Protein AF-A0A2T0BDR5-F1 (afdb_monomer)

Mean predicted aligned error: 8.47 Å

Foldseek 3Di:
DDDDDDDDAPLPLVPDLVNLQVCLVPPQLVVSVVVVQVSSCVSCVPWDWDWDDPDPFWIWTDTHPDIDIGGSVRSNVLSHSCSVVVVSVVRD

Structure (mmCIF, N/CA/C/O backbone):
data_AF-A0A2T0BDR5-F1
#
_entry.id   AF-A0A2T0BDR5-F1
#
loop_
_atom_site.group_PDB
_atom_site.id
_atom_site.type_symbol
_atom_site.label_atom_id
_atom_site.label_alt_id
_atom_site.label_comp_id
_atom_site.label_asym_id
_atom_site.label_entity_id
_atom_site.label_seq_id
_atom_site.pdbx_PDB_ins_code
_atom_site.Cartn_x
_atom_site.Cartn_y
_atom_site.Cartn_z
_atom_site.occupancy
_atom_site.B_iso_or_equiv
_atom_site.auth_seq_id
_atom_site.auth_comp_id
_atom_site.auth_asym_id
_atom_site.auth_atom_id
_atom_site.pdbx_PDB_model_num
ATOM 1 N N . MET A 1 1 ? 14.830 -11.675 6.059 1.00 35.44 1 MET A N 1
ATOM 2 C CA . MET A 1 1 ? 15.220 -11.909 4.657 1.00 35.44 1 MET A CA 1
ATOM 3 C C . MET A 1 1 ? 14.059 -12.630 3.999 1.00 35.44 1 MET A C 1
ATOM 5 O O . MET A 1 1 ? 13.846 -13.793 4.302 1.00 35.44 1 MET A O 1
ATOM 9 N N . PHE A 1 2 ? 13.238 -11.925 3.224 1.00 31.70 2 PHE A N 1
ATOM 10 C CA . PHE A 1 2 ? 12.199 -12.553 2.409 1.00 31.70 2 PHE A CA 1
ATOM 11 C C . PHE A 1 2 ? 12.524 -12.225 0.956 1.00 31.70 2 PHE A C 1
ATOM 13 O O . PHE A 1 2 ? 12.162 -11.167 0.461 1.00 31.70 2 PHE A O 1
ATOM 20 N N . CYS A 1 3 ? 13.280 -13.121 0.320 1.00 31.72 3 CYS A N 1
ATOM 21 C CA . CYS A 1 3 ? 13.345 -13.213 -1.132 1.00 31.72 3 CYS A CA 1
ATOM 22 C C . CYS A 1 3 ? 12.277 -14.216 -1.557 1.00 31.72 3 CYS A C 1
ATOM 24 O O . CYS A 1 3 ? 12.348 -15.388 -1.180 1.00 31.72 3 CYS A O 1
ATOM 26 N N . LYS A 1 4 ? 11.313 -13.773 -2.358 1.00 37.00 4 LYS A N 1
ATOM 27 C CA . LYS A 1 4 ? 10.580 -14.668 -3.249 1.00 37.00 4 LYS A CA 1
ATOM 28 C C . LYS A 1 4 ? 10.692 -14.087 -4.651 1.00 37.00 4 LYS A C 1
ATOM 30 O O . LYS A 1 4 ? 10.315 -12.944 -4.877 1.00 37.00 4 LYS A O 1
ATOM 35 N N . ASN A 1 5 ? 11.300 -14.876 -5.531 1.00 39.91 5 ASN A N 1
ATOM 36 C CA . ASN A 1 5 ? 11.537 -14.550 -6.928 1.00 39.91 5 ASN A CA 1
ATOM 37 C C . ASN A 1 5 ? 10.201 -14.419 -7.662 1.00 39.91 5 ASN A C 1
ATOM 39 O O . ASN A 1 5 ? 9.503 -15.414 -7.851 1.00 39.91 5 ASN A O 1
ATOM 43 N N . LEU A 1 6 ? 9.892 -13.204 -8.098 1.00 38.78 6 LEU A N 1
ATOM 44 C CA . LEU A 1 6 ? 9.099 -12.959 -9.293 1.00 38.78 6 LEU A CA 1
ATOM 45 C C . LEU A 1 6 ? 10.112 -12.559 -10.368 1.00 38.78 6 LEU A C 1
ATOM 47 O O . LEU A 1 6 ? 10.962 -11.700 -10.138 1.00 38.78 6 LEU A O 1
ATOM 51 N N . ASN A 1 7 ? 10.115 -13.309 -11.465 1.00 39.41 7 ASN A N 1
ATOM 52 C CA . ASN A 1 7 ? 11.148 -13.284 -12.493 1.00 39.41 7 ASN A CA 1
ATOM 53 C C . ASN A 1 7 ? 11.469 -11.846 -12.956 1.00 39.41 7 ASN A C 1
ATOM 55 O O . ASN A 1 7 ? 10.577 -11.115 -13.367 1.00 39.41 7 ASN A O 1
ATOM 59 N N . GLU A 1 8 ? 12.754 -11.483 -12.889 1.00 38.31 8 GLU A N 1
ATOM 60 C CA . GLU A 1 8 ? 13.377 -10.307 -13.532 1.00 38.31 8 GLU A CA 1
ATOM 61 C C . GLU A 1 8 ? 13.078 -8.899 -12.980 1.00 38.31 8 GLU A C 1
ATOM 63 O O . GLU A 1 8 ? 13.250 -7.902 -13.676 1.00 38.31 8 GLU A O 1
ATOM 68 N N . GLY A 1 9 ? 12.765 -8.771 -11.691 1.00 40.16 9 GLY A N 1
ATOM 69 C CA . GLY A 1 9 ? 12.809 -7.476 -11.006 1.00 40.16 9 GLY A CA 1
ATOM 70 C C . GLY A 1 9 ? 13.144 -7.660 -9.538 1.00 40.16 9 GLY A C 1
ATOM 71 O O . GLY A 1 9 ? 12.269 -7.974 -8.736 1.00 40.16 9 GLY A O 1
ATOM 72 N N . VAL A 1 10 ? 14.417 -7.501 -9.167 1.00 39.50 10 VAL A N 1
ATOM 73 C CA . VAL A 1 10 ? 14.799 -7.505 -7.753 1.00 39.50 10 VAL A CA 1
ATOM 74 C C . VAL A 1 10 ? 14.200 -6.251 -7.119 1.00 39.50 10 VAL A C 1
ATOM 76 O O . VAL A 1 10 ? 14.771 -5.170 -7.215 1.00 39.50 10 VAL A O 1
ATOM 79 N N . VAL A 1 11 ? 13.051 -6.401 -6.460 1.00 43.22 11 VAL A N 1
ATOM 80 C CA . VAL A 1 11 ? 12.498 -5.399 -5.543 1.00 43.22 11 VAL A CA 1
ATOM 81 C C . VAL A 1 11 ? 13.415 -5.389 -4.325 1.00 43.22 11 VAL A C 1
ATOM 83 O O . VAL A 1 11 ? 13.202 -6.095 -3.335 1.00 43.22 11 VAL A O 1
ATOM 86 N N . VAL A 1 12 ? 14.544 -4.691 -4.450 1.00 42.91 12 VAL A N 1
ATOM 87 C CA . VAL A 1 12 ? 15.459 -4.472 -3.338 1.00 42.91 12 VAL A CA 1
ATOM 88 C C . VAL A 1 12 ? 14.743 -3.504 -2.412 1.00 42.91 12 VAL A C 1
ATOM 90 O O . VAL A 1 12 ? 14.913 -2.302 -2.567 1.00 42.91 12 VAL A O 1
ATOM 93 N N . LEU A 1 13 ? 13.961 -4.050 -1.474 1.00 54.47 13 LEU A N 1
ATOM 94 C CA . LEU A 1 13 ? 13.316 -3.356 -0.355 1.00 54.47 13 LEU A CA 1
ATOM 95 C C . LEU A 1 13 ? 14.380 -2.626 0.484 1.00 54.47 13 LEU A C 1
ATOM 97 O O . LEU A 1 13 ? 14.785 -3.077 1.557 1.00 54.47 13 LEU A O 1
ATOM 101 N N . ASN A 1 14 ? 14.887 -1.511 -0.044 1.00 49.34 14 ASN A N 1
ATOM 102 C CA . ASN A 1 14 ? 16.152 -0.877 0.354 1.00 49.34 14 ASN A CA 1
ATOM 103 C C . ASN A 1 14 ? 15.994 0.010 1.594 1.00 49.34 14 ASN A C 1
ATOM 105 O O . ASN A 1 14 ? 16.950 0.592 2.107 1.00 49.34 14 ASN A O 1
ATOM 109 N N . THR A 1 15 ? 14.777 0.105 2.126 1.00 56.69 15 THR A N 1
ATOM 110 C CA . THR A 1 15 ? 14.555 0.634 3.468 1.00 56.69 15 THR A CA 1
ATOM 111 C C . THR A 1 15 ? 14.755 -0.488 4.473 1.00 56.69 15 THR A C 1
ATOM 113 O O . THR A 1 15 ? 14.013 -1.471 4.480 1.00 56.69 15 THR A O 1
ATOM 116 N N . SER A 1 16 ? 15.741 -0.324 5.360 1.00 65.00 16 SER A N 1
ATOM 117 C CA . SER A 1 16 ? 15.962 -1.255 6.466 1.00 65.00 16 SER A CA 1
ATOM 118 C C . SER A 1 16 ? 14.635 -1.546 7.182 1.00 65.00 16 SER A C 1
ATOM 120 O O . SER A 1 16 ? 13.831 -0.641 7.432 1.00 65.00 16 SER A O 1
ATOM 122 N N . GLY A 1 17 ? 14.383 -2.813 7.528 1.00 68.50 17 GLY A N 1
ATOM 123 C CA . GLY A 1 17 ? 13.143 -3.210 8.209 1.00 68.50 17 GLY A CA 1
ATOM 124 C C . GLY A 1 17 ? 12.898 -2.442 9.509 1.00 68.50 17 GLY A C 1
ATOM 125 O O . GLY A 1 17 ? 11.755 -2.283 9.932 1.00 68.50 17 GLY A O 1
ATOM 126 N N . ILE A 1 18 ? 13.957 -1.885 10.101 1.00 69.75 18 ILE A N 1
ATOM 127 C CA . ILE A 1 18 ? 13.910 -0.977 11.249 1.00 69.75 18 ILE A CA 1
ATOM 128 C C . ILE A 1 18 ? 13.235 0.350 10.878 1.00 69.75 18 ILE A C 1
ATOM 130 O O . ILE A 1 18 ? 12.298 0.759 11.563 1.00 69.75 18 ILE A O 1
ATOM 134 N N . ASN A 1 19 ? 13.629 0.990 9.772 1.00 72.38 19 ASN A N 1
ATOM 135 C CA . ASN A 1 19 ? 13.002 2.230 9.306 1.00 72.38 19 ASN A CA 1
ATOM 136 C C . ASN A 1 19 ? 11.526 2.003 8.969 1.00 72.38 19 ASN A C 1
ATOM 138 O O . ASN A 1 19 ? 10.671 2.791 9.372 1.00 72.38 19 ASN A O 1
ATOM 142 N N . ARG A 1 20 ? 11.196 0.884 8.313 1.00 77.12 20 ARG A N 1
ATOM 143 C CA . ARG A 1 20 ? 9.797 0.532 8.032 1.00 77.12 20 ARG A CA 1
ATOM 144 C C . ARG A 1 20 ? 8.991 0.217 9.290 1.00 77.12 20 ARG A C 1
ATOM 146 O O . ARG A 1 20 ? 7.843 0.641 9.395 1.00 77.12 20 ARG A O 1
ATOM 153 N N . SER A 1 21 ? 9.601 -0.431 10.282 1.00 79.38 21 SER A N 1
ATOM 154 C CA . SER A 1 21 ? 8.995 -0.630 11.607 1.00 79.38 21 SER A CA 1
ATOM 155 C C . SER A 1 21 ? 8.709 0.687 12.312 1.00 79.38 21 SER A C 1
ATOM 157 O O . SER A 1 21 ? 7.642 0.856 12.901 1.00 79.38 21 SER A O 1
ATOM 159 N N . TYR A 1 22 ? 9.650 1.627 12.251 1.00 81.12 22 TYR A N 1
ATOM 160 C CA . TYR A 1 22 ? 9.486 2.945 12.845 1.00 81.12 22 TYR A CA 1
ATOM 161 C C . TYR A 1 22 ? 8.365 3.730 12.150 1.00 81.12 22 TYR A C 1
ATOM 163 O O . TYR A 1 22 ? 7.505 4.294 12.823 1.00 81.12 22 TYR A O 1
ATOM 171 N N . MET A 1 23 ? 8.308 3.694 10.817 1.00 82.62 23 MET A N 1
ATOM 172 C CA . MET A 1 23 ? 7.232 4.308 10.032 1.00 82.62 23 MET A CA 1
ATOM 173 C C . MET A 1 23 ? 5.863 3.689 10.345 1.00 82.62 23 MET A C 1
ATOM 175 O O . MET A 1 23 ? 4.910 4.418 10.6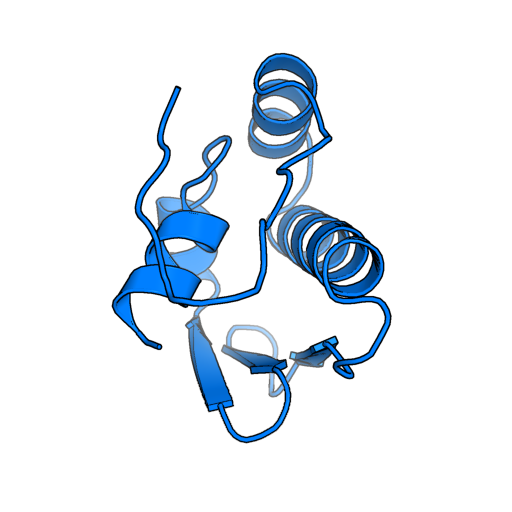07 1.00 82.62 23 MET A O 1
ATOM 179 N N . ALA A 1 24 ? 5.767 2.358 10.402 1.00 83.69 24 ALA A N 1
ATOM 180 C CA . ALA A 1 24 ? 4.526 1.657 10.729 1.00 83.69 24 ALA A CA 1
ATOM 181 C C . ALA A 1 24 ? 4.007 2.007 12.135 1.00 83.69 24 ALA A C 1
ATOM 183 O O . ALA A 1 24 ? 2.801 2.086 12.358 1.00 83.69 24 ALA A O 1
ATOM 184 N N . LYS A 1 25 ? 4.895 2.272 13.098 1.00 83.44 25 LYS A N 1
ATOM 185 C CA . LYS A 1 25 ? 4.489 2.675 14.452 1.00 83.44 25 LYS A CA 1
ATOM 186 C C . LYS A 1 25 ? 4.072 4.144 14.535 1.00 83.44 25 LYS A C 1
ATOM 188 O O . LYS A 1 25 ? 3.085 4.438 15.199 1.00 83.44 25 LYS A O 1
ATOM 193 N N . ASN A 1 26 ? 4.778 5.040 13.845 1.00 86.06 26 ASN A N 1
ATOM 194 C CA . ASN A 1 26 ? 4.673 6.483 14.093 1.00 86.06 26 ASN A CA 1
ATOM 195 C C . ASN A 1 26 ? 3.887 7.280 13.036 1.00 86.06 26 ASN A C 1
ATOM 197 O O . ASN A 1 26 ? 3.397 8.359 13.351 1.00 86.06 26 ASN A O 1
ATOM 201 N N . LEU A 1 27 ? 3.736 6.782 11.804 1.00 85.94 27 LEU A N 1
ATOM 202 C CA . LEU A 1 27 ? 2.981 7.478 10.751 1.00 85.94 27 LEU A CA 1
ATOM 203 C C . LEU A 1 27 ? 1.489 7.159 10.820 1.00 85.94 27 LEU A C 1
ATOM 205 O O . LEU A 1 27 ? 1.107 6.066 11.237 1.00 85.94 27 LEU A O 1
ATOM 209 N N . LYS A 1 28 ? 0.621 8.060 10.355 1.00 87.62 28 LYS A N 1
ATOM 210 C CA . LYS A 1 28 ? -0.778 7.691 10.076 1.00 87.62 28 LYS A CA 1
ATOM 211 C C . LYS A 1 28 ? -0.827 6.759 8.869 1.00 87.62 28 LYS A C 1
ATOM 213 O O . LYS A 1 28 ? 0.044 6.804 8.012 1.00 87.62 28 LYS A O 1
ATOM 218 N N . SER A 1 29 ? -1.862 5.939 8.756 1.00 83.88 29 SER A N 1
ATOM 219 C CA . SER A 1 29 ? -1.947 4.919 7.697 1.00 83.88 29 SER A CA 1
ATOM 220 C C . SER A 1 29 ? -1.926 5.507 6.287 1.00 83.88 29 SER A C 1
ATOM 222 O O . SER A 1 29 ? -1.353 4.906 5.389 1.00 83.88 29 SER A O 1
ATOM 224 N N . GLU A 1 30 ? -2.458 6.721 6.117 1.00 84.06 30 GLU A N 1
ATOM 225 C CA . GLU A 1 30 ? -2.397 7.480 4.859 1.00 84.06 30 GLU A CA 1
ATOM 226 C C . GLU A 1 30 ? -0.975 7.973 4.540 1.00 84.06 30 GLU A C 1
ATOM 228 O O . GLU A 1 30 ? -0.546 7.952 3.392 1.00 84.06 30 GLU A O 1
ATOM 233 N N . GLU A 1 31 ? -0.212 8.389 5.547 1.00 85.62 31 GLU A N 1
ATOM 234 C CA . GLU A 1 31 ? 1.189 8.795 5.375 1.00 85.62 31 GLU A CA 1
ATOM 235 C C . GLU A 1 31 ? 2.082 7.573 5.144 1.00 85.62 31 GLU A C 1
ATOM 237 O O . GLU A 1 31 ? 3.003 7.610 4.333 1.00 85.62 31 GLU A O 1
ATOM 242 N N . PHE A 1 32 ? 1.777 6.471 5.831 1.00 85.19 32 PHE A N 1
ATOM 243 C CA . PHE A 1 32 ? 2.478 5.205 5.697 1.00 85.19 32 PHE A CA 1
ATOM 244 C C . PHE A 1 32 ? 2.335 4.639 4.283 1.00 85.19 32 PHE A C 1
ATOM 246 O O . PHE A 1 32 ? 3.347 4.326 3.664 1.00 85.19 32 PHE A O 1
ATOM 253 N N . ILE A 1 33 ? 1.113 4.568 3.738 1.00 85.56 33 ILE A N 1
ATOM 254 C CA . ILE A 1 33 ? 0.899 4.043 2.383 1.00 85.56 33 ILE A CA 1
ATOM 255 C C . ILE A 1 33 ? 1.548 4.920 1.308 1.00 85.56 33 ILE A C 1
ATOM 257 O O . ILE A 1 33 ? 2.158 4.380 0.391 1.00 85.56 33 ILE A O 1
ATOM 261 N N . ASN A 1 34 ? 1.502 6.249 1.455 1.00 86.88 34 ASN A N 1
ATOM 262 C CA . ASN A 1 34 ? 2.221 7.161 0.560 1.00 86.88 34 ASN A CA 1
ATOM 263 C C . ASN A 1 34 ? 3.722 6.852 0.549 1.00 86.88 34 ASN A C 1
ATOM 265 O O . ASN A 1 34 ? 4.314 6.691 -0.511 1.00 86.88 34 ASN A O 1
ATOM 269 N N . ARG A 1 35 ? 4.331 6.678 1.730 1.00 86.12 35 ARG A N 1
ATOM 270 C CA . ARG A 1 35 ? 5.754 6.330 1.827 1.00 86.12 35 ARG A CA 1
ATOM 271 C C . ARG A 1 35 ? 6.080 4.968 1.237 1.00 86.12 35 ARG A C 1
ATOM 273 O O . ARG A 1 35 ? 7.130 4.832 0.622 1.00 86.12 35 ARG A O 1
ATOM 280 N N . VAL A 1 36 ? 5.213 3.975 1.421 1.00 83.38 36 VAL A N 1
ATOM 281 C CA . VAL A 1 36 ? 5.396 2.655 0.802 1.00 83.38 36 VAL A CA 1
ATOM 282 C C . VAL A 1 36 ? 5.364 2.776 -0.722 1.00 83.38 36 VAL A C 1
ATOM 284 O O . VAL A 1 36 ? 6.268 2.266 -1.374 1.00 83.38 36 VAL A O 1
ATOM 287 N N . VAL A 1 37 ? 4.399 3.508 -1.284 1.00 84.00 37 VAL A N 1
ATOM 288 C CA . VAL A 1 37 ? 4.298 3.742 -2.734 1.00 84.00 37 VAL A CA 1
ATOM 289 C C . VAL A 1 37 ? 5.502 4.512 -3.280 1.00 84.00 37 VAL A C 1
ATOM 291 O O . VAL A 1 37 ? 6.030 4.123 -4.315 1.00 84.00 37 VAL A O 1
ATOM 294 N N . ASP A 1 38 ? 5.997 5.527 -2.566 1.00 83.56 38 ASP A N 1
ATOM 295 C CA . ASP A 1 38 ? 7.220 6.257 -2.936 1.00 83.56 38 ASP A CA 1
ATOM 296 C C . ASP A 1 38 ? 8.468 5.363 -2.952 1.00 83.56 38 ASP A C 1
ATOM 298 O O . ASP A 1 38 ? 9.411 5.609 -3.701 1.00 83.56 38 ASP A O 1
ATOM 302 N N . ILE A 1 39 ? 8.528 4.363 -2.070 1.00 80.75 39 ILE A N 1
ATOM 303 C CA . ILE A 1 39 ? 9.641 3.411 -2.045 1.00 80.75 39 ILE A CA 1
ATOM 304 C C . ILE A 1 39 ? 9.501 2.433 -3.211 1.00 80.75 39 ILE A C 1
ATOM 306 O O . ILE A 1 39 ? 10.470 2.223 -3.933 1.00 80.75 39 ILE A O 1
ATOM 310 N N . LEU A 1 40 ? 8.298 1.898 -3.434 1.00 78.81 40 LEU A N 1
ATOM 311 C CA . LEU A 1 40 ? 8.024 1.008 -4.561 1.00 78.81 40 LEU A CA 1
ATOM 312 C C . LEU A 1 40 ? 8.318 1.706 -5.895 1.00 78.81 40 LEU A C 1
ATOM 314 O O . LEU A 1 40 ? 8.996 1.131 -6.735 1.00 78.81 40 LEU A O 1
ATOM 318 N N . SER A 1 41 ? 7.906 2.962 -6.084 1.00 78.69 41 SER A N 1
ATOM 319 C CA . SER A 1 41 ? 8.170 3.703 -7.328 1.00 78.69 41 SER A CA 1
ATOM 320 C C . SER A 1 41 ? 9.658 3.887 -7.624 1.00 78.69 41 SER A C 1
ATOM 322 O O . SER A 1 41 ? 10.057 3.872 -8.783 1.00 78.69 41 SER A O 1
ATOM 324 N N . ARG A 1 42 ? 10.493 4.009 -6.587 1.00 77.56 42 ARG A N 1
ATOM 325 C CA . ARG A 1 42 ? 11.957 4.055 -6.729 1.00 77.56 42 ARG A CA 1
ATOM 326 C C . ARG A 1 42 ? 12.565 2.691 -7.025 1.00 77.56 42 ARG A C 1
ATOM 328 O O . ARG A 1 42 ? 13.605 2.627 -7.662 1.00 77.56 42 ARG A O 1
ATOM 335 N N . GLU A 1 43 ? 11.963 1.620 -6.522 1.00 73.75 43 GLU A N 1
ATOM 336 C CA . GLU A 1 43 ? 12.441 0.252 -6.748 1.00 73.75 43 GLU A CA 1
ATOM 337 C C . GLU A 1 43 ? 12.058 -0.258 -8.140 1.00 73.75 43 GLU A C 1
ATOM 339 O O . GLU A 1 43 ? 12.802 -1.023 -8.748 1.00 73.75 43 GLU A O 1
ATOM 344 N N . PHE A 1 44 ? 10.940 0.219 -8.680 1.00 72.31 44 PHE A N 1
ATOM 345 C CA . PHE A 1 44 ? 10.504 -0.059 -10.037 1.00 72.31 44 PHE A CA 1
ATOM 346 C C . PHE A 1 44 ? 10.754 1.148 -10.950 1.00 72.31 44 PHE A C 1
ATOM 348 O O . PHE A 1 44 ? 9.798 1.653 -11.521 1.00 72.31 44 PHE A O 1
ATOM 355 N N . GLU A 1 45 ? 12.006 1.600 -11.120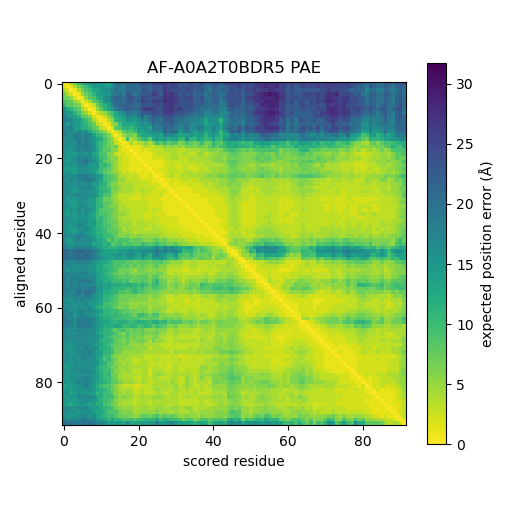 1.00 64.00 45 GLU A N 1
ATOM 356 C CA . GLU A 1 45 ? 12.390 2.803 -11.906 1.00 64.00 45 GLU A CA 1
ATOM 357 C C . GLU A 1 45 ? 11.684 2.960 -13.277 1.00 64.00 45 GLU A C 1
ATOM 359 O O . GLU A 1 45 ? 11.562 4.077 -13.774 1.00 64.00 45 GLU A O 1
ATOM 364 N N . ASN A 1 46 ? 11.179 1.869 -13.870 1.00 62.47 46 ASN A N 1
ATOM 365 C CA . ASN A 1 46 ? 10.451 1.852 -15.143 1.00 62.47 46 ASN A CA 1
ATOM 366 C C . ASN A 1 46 ? 8.918 1.677 -15.043 1.00 62.47 46 ASN A C 1
ATOM 368 O O . ASN A 1 46 ? 8.245 1.807 -16.063 1.00 62.47 46 ASN A O 1
ATOM 372 N N . ASN A 1 47 ? 8.348 1.388 -13.866 1.00 64.88 47 ASN A N 1
ATOM 373 C CA . ASN A 1 47 ? 6.904 1.204 -13.683 1.00 64.88 47 ASN A CA 1
ATOM 374 C C . ASN A 1 47 ? 6.300 2.361 -12.888 1.00 64.88 47 ASN A C 1
ATOM 376 O O . ASN A 1 47 ? 6.718 2.687 -11.777 1.00 64.88 47 ASN A O 1
ATOM 380 N N . GLU A 1 48 ? 5.249 2.954 -13.443 1.00 72.62 48 GLU A N 1
ATOM 381 C CA . GLU A 1 48 ? 4.542 4.056 -12.807 1.00 72.62 48 GLU A CA 1
ATOM 382 C C . GLU A 1 48 ? 3.692 3.522 -11.639 1.00 72.62 48 GLU A C 1
ATOM 384 O O . GLU A 1 48 ? 2.593 3.001 -11.838 1.00 72.62 48 GLU A O 1
ATOM 389 N N . VAL A 1 49 ? 4.209 3.620 -10.409 1.00 80.12 49 VAL A N 1
ATOM 390 C CA . VAL A 1 49 ? 3.424 3.315 -9.203 1.00 80.12 49 VAL A CA 1
ATOM 391 C C . VAL A 1 49 ? 2.595 4.537 -8.836 1.00 80.12 49 VAL A C 1
ATOM 393 O O . VAL A 1 49 ? 3.140 5.590 -8.503 1.00 80.12 49 VAL A O 1
ATOM 396 N N . LYS A 1 50 ? 1.269 4.406 -8.875 1.00 84.94 50 LYS A N 1
ATOM 397 C CA . LYS A 1 50 ? 0.337 5.491 -8.544 1.00 84.94 50 LYS A CA 1
ATOM 398 C C . LYS A 1 50 ? -0.521 5.119 -7.353 1.00 84.94 50 LYS A C 1
ATOM 400 O O . LYS A 1 50 ? -1.149 4.065 -7.348 1.00 84.94 50 LYS A O 1
ATOM 405 N N . LEU A 1 51 ? -0.607 6.019 -6.377 1.00 87.31 51 LEU A N 1
ATOM 406 C CA . LEU A 1 51 ? -1.615 5.950 -5.327 1.00 87.31 51 LEU A CA 1
ATOM 407 C C . LEU A 1 51 ? -2.766 6.898 -5.659 1.00 87.31 51 LEU A C 1
ATOM 409 O O . LEU A 1 51 ? -2.596 8.113 -5.715 1.00 87.31 51 LEU A O 1
ATOM 413 N N . GLU A 1 52 ? -3.959 6.343 -5.803 1.00 88.25 52 GLU A N 1
ATOM 414 C CA . GLU A 1 52 ? -5.196 7.096 -5.938 1.00 88.25 52 GLU A CA 1
ATOM 415 C C . GLU A 1 52 ? -6.051 6.926 -4.685 1.00 88.25 52 GLU A C 1
ATOM 417 O O . GLU A 1 52 ? -6.416 5.815 -4.288 1.00 88.25 52 GLU A O 1
ATOM 422 N N . LYS A 1 53 ? -6.440 8.045 -4.078 1.00 86.50 53 LYS A N 1
ATOM 423 C CA . LYS A 1 53 ? -7.449 8.056 -3.021 1.00 86.50 53 LYS A CA 1
ATOM 424 C C . LYS A 1 53 ? -8.828 8.184 -3.666 1.00 86.50 53 LYS A C 1
ATOM 426 O O . LYS A 1 53 ? -9.161 9.236 -4.205 1.00 86.50 53 LYS A O 1
ATOM 431 N N . ARG A 1 54 ? -9.620 7.108 -3.633 1.00 82.81 54 ARG A N 1
ATOM 432 C CA . ARG A 1 54 ? -10.974 7.078 -4.219 1.00 82.81 54 ARG A CA 1
ATOM 433 C C . ARG A 1 54 ? -11.98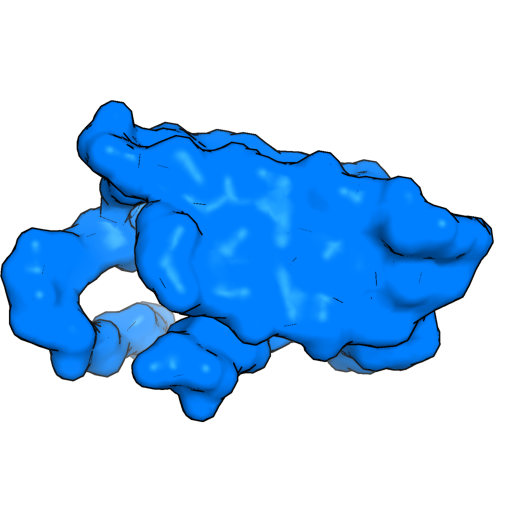8 7.768 -3.309 1.00 82.81 54 ARG A C 1
ATOM 435 O O . ARG A 1 54 ? -12.852 8.485 -3.800 1.00 82.81 54 ARG A O 1
ATOM 442 N N . ASP A 1 55 ? -11.847 7.597 -1.995 1.00 85.06 55 ASP A N 1
ATOM 443 C CA . ASP A 1 55 ? -12.616 8.320 -0.976 1.00 85.06 55 ASP A CA 1
ATOM 444 C C . ASP A 1 55 ? -11.861 8.351 0.374 1.00 85.06 55 ASP A C 1
ATOM 446 O O . ASP A 1 55 ? -10.666 8.064 0.445 1.00 85.06 55 ASP A O 1
ATOM 450 N N . LYS A 1 56 ? -12.530 8.732 1.474 1.00 80.25 56 LYS A N 1
ATOM 451 C CA . LYS A 1 56 ? -11.913 8.790 2.816 1.00 80.25 56 LYS A CA 1
ATOM 452 C C . LYS A 1 56 ? -11.324 7.456 3.289 1.00 80.25 56 LYS A C 1
ATOM 454 O O . LYS A 1 56 ? -10.381 7.479 4.080 1.00 80.25 56 LYS A O 1
ATOM 459 N N . ASN A 1 57 ? -11.884 6.338 2.842 1.00 87.00 57 ASN A N 1
ATOM 460 C CA . ASN A 1 57 ? -11.573 5.001 3.323 1.00 87.00 57 ASN A CA 1
ATOM 461 C C . ASN A 1 57 ? -11.033 4.072 2.237 1.00 87.00 57 ASN A C 1
ATOM 463 O O . ASN A 1 57 ? -10.551 3.006 2.595 1.00 87.00 57 ASN A O 1
ATOM 467 N N . ASN A 1 58 ? -11.098 4.429 0.958 1.00 87.38 58 ASN A N 1
ATOM 468 C CA . ASN A 1 58 ? -10.693 3.559 -0.140 1.00 87.38 58 ASN A CA 1
ATOM 469 C C . ASN A 1 58 ? -9.505 4.133 -0.912 1.00 87.38 58 ASN A C 1
ATOM 471 O O . ASN A 1 58 ? -9.511 5.285 -1.360 1.00 87.38 58 ASN A O 1
ATOM 475 N N . PHE A 1 59 ? -8.508 3.279 -1.106 1.00 88.06 59 PHE A N 1
ATOM 476 C CA . PHE A 1 59 ? -7.269 3.559 -1.813 1.00 88.06 59 PHE A CA 1
ATOM 477 C C . PHE A 1 59 ? -7.100 2.555 -2.947 1.00 88.06 59 PHE A C 1
ATOM 479 O O . PHE A 1 59 ? -7.497 1.391 -2.843 1.00 88.06 59 PHE A O 1
ATOM 486 N N . LYS A 1 60 ? -6.500 3.017 -4.035 1.00 88.94 60 LYS A N 1
ATOM 487 C CA . LYS A 1 60 ? -6.123 2.204 -5.180 1.00 88.94 60 LYS A CA 1
ATOM 488 C C . LYS A 1 60 ? -4.644 2.434 -5.455 1.00 88.94 60 LYS A C 1
ATOM 490 O O . LYS A 1 60 ? -4.222 3.579 -5.580 1.00 88.94 60 LYS A O 1
ATOM 495 N N . ILE A 1 61 ? -3.885 1.354 -5.534 1.00 86.31 61 ILE A N 1
ATOM 496 C CA . ILE A 1 61 ? -2.492 1.360 -5.966 1.00 86.31 61 ILE A CA 1
ATOM 497 C C . ILE A 1 61 ? -2.469 0.769 -7.366 1.00 86.31 61 ILE A C 1
ATOM 499 O O . ILE A 1 61 ? -2.920 -0.358 -7.559 1.00 86.31 61 ILE A O 1
ATOM 503 N N . SER A 1 62 ? -1.967 1.525 -8.329 1.00 86.19 62 SER A N 1
ATOM 504 C CA . SER A 1 62 ? -1.700 1.026 -9.675 1.00 86.19 62 SER A CA 1
ATOM 505 C C . SER A 1 62 ? -0.201 0.787 -9.821 1.00 86.19 62 SER A C 1
ATOM 507 O O . SER A 1 62 ? 0.585 1.660 -9.457 1.00 86.19 62 SER A O 1
ATOM 509 N N . LEU A 1 63 ? 0.178 -0.377 -10.342 1.00 81.12 63 LEU A N 1
ATOM 510 C CA . LEU A 1 63 ? 1.545 -0.749 -10.706 1.00 81.12 63 LEU A CA 1
ATOM 511 C C . LEU A 1 63 ? 1.499 -1.307 -12.133 1.00 81.12 63 LEU A C 1
ATOM 513 O O . LEU A 1 63 ? 1.066 -2.440 -12.333 1.00 81.12 63 LEU A O 1
ATOM 517 N N . ASP A 1 64 ? 1.919 -0.511 -13.118 1.00 78.50 64 ASP A N 1
ATOM 518 C CA . ASP A 1 64 ? 1.799 -0.853 -14.546 1.00 78.50 64 ASP A CA 1
ATOM 519 C C . ASP A 1 64 ? 0.361 -1.296 -14.917 1.00 78.50 64 ASP A C 1
ATOM 521 O O . ASP A 1 64 ? -0.570 -0.492 -14.832 1.00 78.50 64 ASP A O 1
ATOM 525 N N . LYS A 1 65 ? 0.146 -2.568 -15.285 1.00 76.31 65 LYS A N 1
ATOM 526 C CA . LYS A 1 65 ? -1.175 -3.130 -15.632 1.00 76.31 65 LYS A CA 1
ATOM 527 C C . LYS A 1 65 ? -1.957 -3.679 -14.440 1.00 76.31 65 LYS A C 1
ATOM 529 O O . LYS A 1 65 ? -3.090 -4.127 -14.616 1.00 76.31 65 LYS A O 1
ATOM 534 N N . TYR A 1 66 ? -1.366 -3.670 -13.251 1.00 78.00 66 TYR A N 1
ATOM 535 C CA . TYR A 1 66 ? -1.964 -4.233 -12.051 1.00 78.00 66 TYR A CA 1
ATOM 536 C C . TYR A 1 66 ? -2.595 -3.154 -11.181 1.00 78.00 66 TYR A C 1
ATOM 538 O O . TYR A 1 66 ? -2.066 -2.052 -11.022 1.00 78.00 66 TYR A O 1
ATOM 546 N N . GLU A 1 67 ? -3.733 -3.493 -10.582 1.00 84.12 67 GLU A N 1
ATOM 547 C CA . GLU A 1 67 ? -4.481 -2.598 -9.710 1.00 84.12 67 GLU A CA 1
ATOM 548 C C . GLU A 1 67 ? -4.839 -3.302 -8.406 1.00 84.12 67 GLU A C 1
ATOM 550 O O . GLU A 1 67 ? -5.627 -4.245 -8.389 1.00 84.12 67 GLU A O 1
ATOM 555 N N . VAL A 1 68 ? -4.329 -2.778 -7.296 1.00 85.94 68 VAL A N 1
ATOM 556 C CA . VAL A 1 68 ? -4.640 -3.267 -5.955 1.00 85.94 68 VAL A CA 1
ATOM 557 C C . VAL A 1 68 ? -5.563 -2.267 -5.269 1.00 85.94 68 VAL A C 1
ATOM 559 O O . VAL A 1 68 ? -5.242 -1.085 -5.124 1.00 85.94 68 VAL A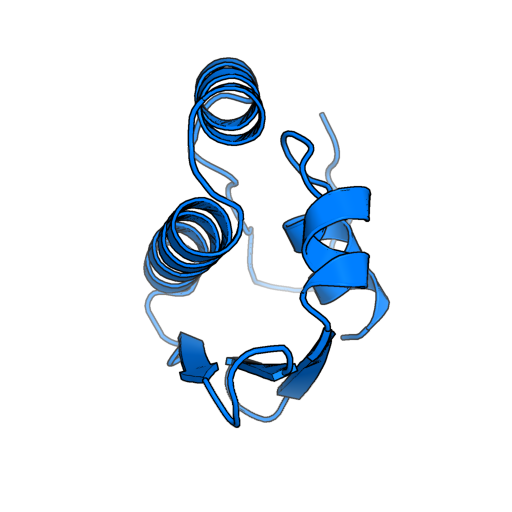 O 1
ATOM 562 N N . LYS A 1 69 ? -6.734 -2.730 -4.828 1.00 89.12 69 LYS A N 1
ATOM 563 C CA . LYS A 1 69 ? -7.708 -1.916 -4.086 1.00 89.12 69 LYS A CA 1
ATOM 564 C C . LYS A 1 69 ? -7.649 -2.275 -2.613 1.00 89.12 69 LYS A C 1
ATOM 566 O O . LYS A 1 69 ? -7.702 -3.444 -2.250 1.00 89.12 69 LYS A O 1
ATOM 571 N N . MET A 1 70 ? -7.586 -1.267 -1.756 1.00 88.25 70 MET A N 1
ATOM 572 C CA . MET A 1 70 ? -7.461 -1.475 -0.319 1.00 88.25 70 MET A CA 1
ATOM 573 C C . MET A 1 70 ? -8.237 -0.437 0.475 1.00 88.25 70 MET A C 1
ATOM 575 O O . MET A 1 70 ? -8.306 0.743 0.131 1.00 88.25 70 MET A O 1
ATOM 579 N N . THR A 1 71 ? -8.832 -0.898 1.569 1.00 90.25 71 THR A N 1
ATOM 580 C CA . THR A 1 71 ? -9.551 -0.035 2.502 1.00 90.25 71 THR A CA 1
ATOM 581 C C . THR A 1 71 ? -8.607 0.476 3.588 1.00 90.25 71 THR A C 1
ATOM 583 O O . THR A 1 71 ? -7.598 -0.153 3.905 1.00 90.25 71 THR A O 1
ATOM 586 N N . LYS A 1 72 ? -8.961 1.582 4.240 1.00 88.06 72 LYS A N 1
ATOM 587 C CA . LYS A 1 72 ? -8.239 2.128 5.393 1.00 88.06 72 LYS A CA 1
ATOM 588 C C . LYS A 1 72 ? -8.137 1.115 6.529 1.00 88.06 72 LYS A C 1
ATOM 590 O O . LYS A 1 72 ? -7.074 0.959 7.110 1.00 88.06 72 LYS A O 1
ATOM 595 N N . GLY A 1 73 ? -9.215 0.373 6.786 1.00 88.25 73 GLY A N 1
ATOM 596 C CA . GLY A 1 73 ? -9.209 -0.686 7.795 1.00 88.25 73 GLY A CA 1
ATOM 597 C C . GLY A 1 73 ? -8.262 -1.837 7.444 1.00 88.25 73 GLY A C 1
ATOM 598 O O . GLY A 1 73 ? -7.663 -2.428 8.339 1.00 88.25 73 GLY A O 1
ATOM 599 N N . LEU A 1 74 ? -8.089 -2.147 6.155 1.00 88.00 74 LEU A N 1
ATOM 600 C CA . LEU A 1 74 ? -7.081 -3.107 5.707 1.00 88.00 74 LEU A CA 1
ATOM 601 C C . LEU A 1 74 ? -5.665 -2.530 5.847 1.00 88.00 74 LEU A C 1
ATOM 603 O O . LEU A 1 74 ? -4.794 -3.216 6.371 1.00 88.00 74 LEU A O 1
ATOM 607 N N . LEU A 1 75 ? -5.449 -1.263 5.478 1.00 86.88 75 LEU A N 1
ATOM 608 C CA . LEU A 1 75 ? -4.173 -0.566 5.688 1.00 86.88 75 LEU A CA 1
ATOM 609 C C . LEU A 1 75 ? -3.744 -0.578 7.157 1.00 86.88 75 LEU A C 1
ATOM 611 O O . LEU A 1 75 ? -2.586 -0.860 7.448 1.00 86.88 75 LEU A O 1
ATOM 615 N N . ASP A 1 76 ? -4.674 -0.321 8.078 1.00 87.38 76 ASP A N 1
ATOM 616 C CA . ASP A 1 76 ? -4.416 -0.351 9.520 1.00 87.38 76 ASP A CA 1
ATOM 617 C C . ASP A 1 76 ? -3.969 -1.744 9.987 1.00 87.38 76 ASP A C 1
ATOM 619 O O . ASP A 1 76 ? -3.028 -1.864 10.771 1.00 87.38 76 ASP A O 1
ATOM 623 N N . LYS A 1 77 ? -4.593 -2.808 9.462 1.00 88.06 77 LYS A N 1
ATOM 624 C CA . LYS A 1 77 ? -4.209 -4.202 9.754 1.00 88.06 77 LYS A CA 1
ATOM 625 C C . LYS A 1 77 ? -2.855 -4.576 9.154 1.00 88.06 77 LYS A C 1
ATOM 627 O O . LYS A 1 77 ? -2.104 -5.336 9.758 1.00 88.06 77 LYS A O 1
ATOM 632 N N . LEU A 1 78 ? -2.546 -4.046 7.973 1.00 86.75 78 LEU A N 1
ATOM 633 C CA . LEU A 1 78 ? -1.299 -4.299 7.250 1.00 86.75 78 LEU A CA 1
ATOM 634 C C . LEU A 1 78 ? -0.156 -3.371 7.681 1.00 86.75 78 LEU A C 1
ATOM 636 O O . LEU A 1 78 ? 0.953 -3.509 7.159 1.00 86.75 78 LEU A O 1
ATOM 640 N N . LYS A 1 79 ? -0.396 -2.462 8.639 1.00 84.44 79 LYS A N 1
ATOM 641 C CA . LYS A 1 79 ? 0.553 -1.466 9.153 1.00 84.44 79 LYS A CA 1
ATOM 642 C C . LYS A 1 79 ? 1.683 -2.115 9.955 1.00 84.44 79 LYS A C 1
ATOM 644 O O . LYS A 1 79 ? 1.794 -2.026 11.175 1.00 84.44 79 LYS A O 1
ATOM 649 N N . SER A 1 80 ? 2.545 -2.788 9.222 1.00 84.50 80 SER A N 1
ATOM 650 C CA . SER A 1 80 ? 3.715 -3.510 9.682 1.00 84.50 80 SER A CA 1
ATOM 651 C C . SER A 1 80 ? 4.843 -3.269 8.676 1.00 84.50 80 SER A C 1
ATOM 653 O O . SER A 1 80 ? 4.580 -2.780 7.577 1.00 84.50 80 SER A O 1
ATOM 655 N N . PRO A 1 81 ? 6.099 -3.597 9.012 1.00 80.00 81 PRO A N 1
ATOM 656 C CA . PRO A 1 81 ? 7.255 -3.194 8.211 1.00 80.00 81 PRO A CA 1
ATOM 657 C C . PRO A 1 81 ? 7.185 -3.629 6.742 1.00 80.00 81 PRO A C 1
ATOM 659 O O . PRO A 1 81 ? 7.721 -2.935 5.892 1.00 80.00 81 PRO A O 1
ATOM 662 N N . TYR A 1 82 ? 6.516 -4.747 6.453 1.00 81.69 82 TYR A N 1
ATOM 663 C CA . TYR A 1 82 ? 6.392 -5.305 5.102 1.00 81.69 82 TYR A CA 1
ATOM 664 C C . TYR A 1 82 ? 4.967 -5.763 4.764 1.00 81.69 82 TYR A C 1
ATOM 666 O O . TYR A 1 82 ? 4.763 -6.515 3.816 1.00 81.69 82 TYR A O 1
ATOM 674 N N . GLY A 1 83 ? 3.972 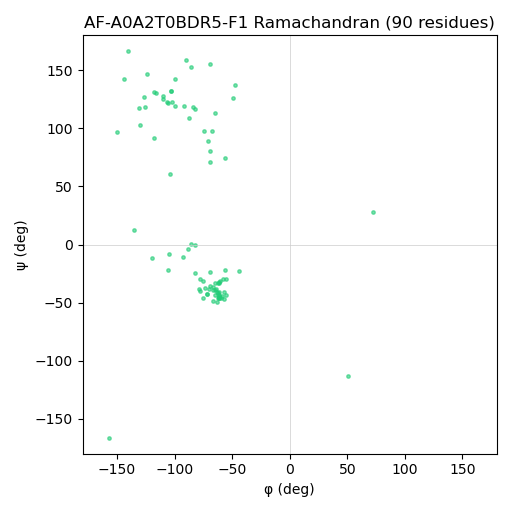-5.394 5.578 1.00 84.50 83 GLY A N 1
ATO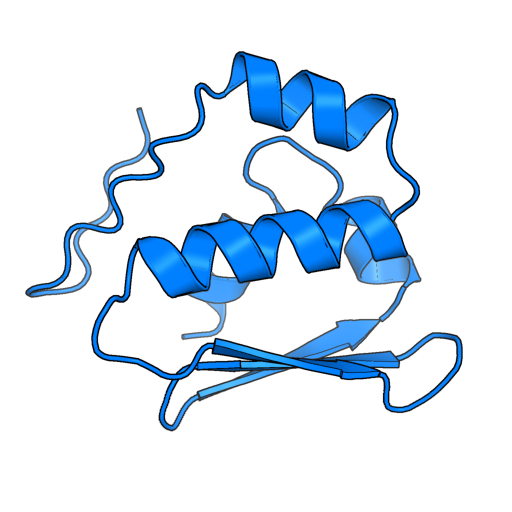M 675 C CA . GLY A 1 83 ? 2.620 -5.946 5.444 1.00 84.50 83 GLY A CA 1
ATOM 676 C C . GLY A 1 83 ? 1.941 -5.530 4.145 1.00 84.50 83 GLY A C 1
ATOM 677 O O . GLY A 1 83 ? 1.295 -6.351 3.504 1.00 84.50 83 GLY A O 1
ATOM 678 N N . ILE A 1 84 ? 2.137 -4.277 3.735 1.00 82.50 84 ILE A N 1
ATOM 679 C CA . ILE A 1 84 ? 1.589 -3.753 2.481 1.00 82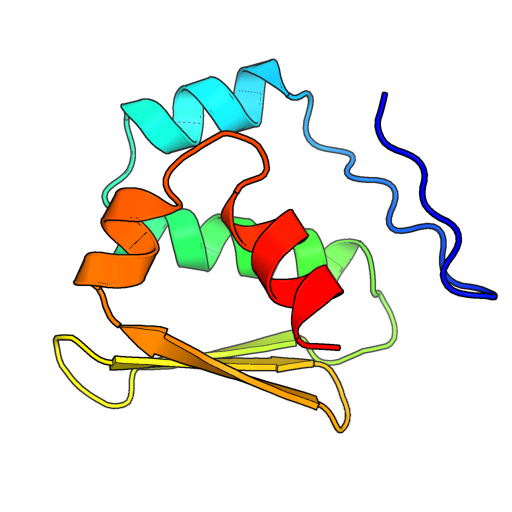.50 84 ILE A CA 1
ATOM 680 C C . ILE A 1 84 ? 2.332 -4.340 1.280 1.00 82.50 84 ILE A C 1
ATOM 682 O O . ILE A 1 84 ? 1.689 -4.747 0.322 1.00 82.50 84 ILE A O 1
ATOM 686 N N . ASP A 1 85 ? 3.659 -4.443 1.342 1.00 80.00 85 ASP A N 1
ATOM 687 C CA . ASP A 1 85 ? 4.469 -5.008 0.256 1.00 80.00 85 ASP A CA 1
ATOM 688 C C . ASP A 1 85 ? 4.094 -6.465 -0.001 1.00 80.00 85 ASP A C 1
ATOM 690 O O . ASP A 1 85 ? 3.878 -6.867 -1.140 1.00 80.00 85 ASP A O 1
ATOM 694 N N . LYS A 1 86 ? 3.948 -7.246 1.077 1.00 81.44 86 LYS A N 1
ATOM 695 C CA . LYS A 1 86 ? 3.514 -8.637 0.992 1.00 81.44 86 LYS A CA 1
ATOM 696 C C . LYS A 1 86 ? 2.117 -8.750 0.387 1.00 81.44 86 LYS A C 1
ATOM 698 O O . LYS A 1 86 ? 1.917 -9.593 -0.473 1.00 81.44 86 LYS A O 1
ATOM 703 N N . PHE A 1 87 ? 1.187 -7.899 0.814 1.00 84.62 87 PHE A N 1
ATOM 704 C CA . PHE A 1 87 ? -0.166 -7.888 0.265 1.00 84.62 87 PHE A CA 1
ATOM 705 C C . PHE A 1 87 ? -0.168 -7.567 -1.234 1.00 84.62 87 PHE A C 1
ATOM 707 O O . PHE A 1 87 ? -0.799 -8.276 -2.002 1.00 84.62 87 PHE A O 1
ATOM 714 N N . ILE A 1 88 ? 0.586 -6.551 -1.663 1.00 78.3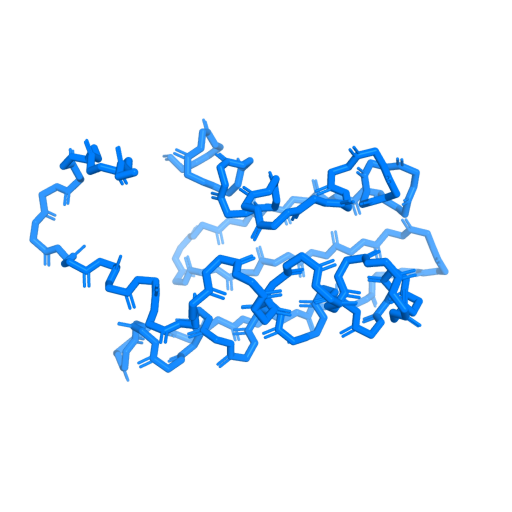1 88 ILE A N 1
ATOM 715 C CA . ILE A 1 88 ? 0.707 -6.205 -3.085 1.00 78.31 88 ILE A CA 1
ATOM 716 C C . ILE A 1 88 ? 1.280 -7.389 -3.873 1.00 78.31 88 ILE A C 1
ATOM 718 O O . ILE A 1 88 ? 0.723 -7.742 -4.898 1.00 78.31 88 ILE A O 1
ATOM 722 N N . LEU A 1 89 ? 2.338 -8.042 -3.385 1.00 76.44 89 LEU A N 1
ATOM 723 C CA . LEU A 1 89 ? 2.947 -9.199 -4.056 1.00 76.44 89 LEU A CA 1
ATOM 724 C C . LEU A 1 89 ? 2.078 -10.469 -4.058 1.00 76.44 89 LEU A C 1
ATOM 726 O O . LEU A 1 89 ? 2.321 -11.344 -4.878 1.00 76.44 89 LEU A O 1
ATOM 730 N N . GLU A 1 90 ? 1.138 -10.617 -3.121 1.00 77.50 90 GLU A N 1
ATOM 731 C CA . GLU A 1 90 ? 0.186 -11.741 -3.096 1.00 77.50 90 GLU A CA 1
ATOM 732 C C . GLU A 1 90 ? -1.018 -11.512 -4.023 1.00 77.50 90 GLU A C 1
ATOM 734 O O . GLU A 1 90 ? -1.632 -12.481 -4.462 1.00 77.50 90 GLU A O 1
ATOM 739 N N . GLU A 1 91 ? -1.346 -10.251 -4.317 1.00 70.62 91 GLU A N 1
ATOM 740 C CA . GLU A 1 91 ? -2.441 -9.856 -5.215 1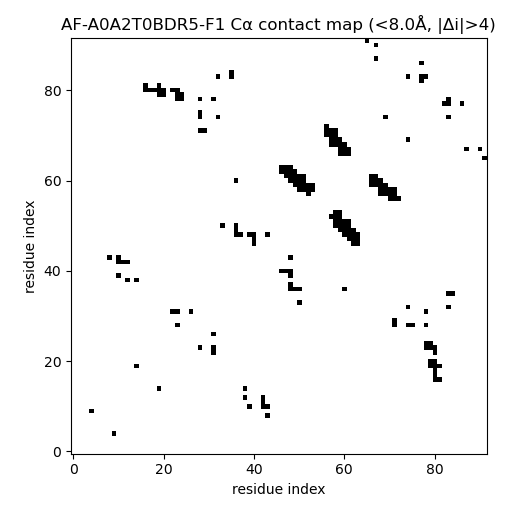.00 70.62 91 GLU A CA 1
ATOM 741 C C . GLU A 1 91 ? -1.985 -9.645 -6.678 1.00 70.62 91 GLU A C 1
ATOM 743 O O . GLU A 1 91 ? -2.835 -9.492 -7.557 1.00 70.62 91 GLU A O 1
ATOM 748 N N . LEU A 1 92 ? -0.668 -9.614 -6.933 1.00 59.94 92 LEU A N 1
ATOM 749 C CA . LEU A 1 92 ? -0.034 -9.598 -8.264 1.00 59.94 92 LEU A CA 1
ATOM 750 C C . LEU A 1 92 ? 0.097 -11.015 -8.839 1.00 59.94 92 LEU A C 1
ATOM 752 O O . LEU A 1 92 ? -0.243 -11.184 -10.032 1.00 59.94 92 LEU A O 1
#

Solvent-accessible surface area (backbone atoms only — not comparable to full-atom values): 5510 Å² total; per-residue (Å²): 139,87,87,76,92,58,90,93,59,81,72,63,76,79,63,54,64,65,58,32,39,51,41,39,71,72,43,54,63,72,58,38,50,52,51,51,45,59,49,49,31,65,50,35,79,89,42,67,55,43,83,44,74,79,52,100,47,36,37,36,40,34,48,70,96,44,76,49,77,46,40,50,73,53,45,59,75,28,51,44,54,53,37,55,60,51,49,53,65,72,76,105

Radius of gyration: 12.52 Å; Cα contacts (8 Å, |Δi|>4): 105; chains: 1; bounding box: 29×24×30 Å

pLDDT: mean 74.85, std 16.36, range [31.7, 90.25]

Secondary structure (DSSP, 8-state):
------TT------S-HHHHHHHHHHS-HHHHHHHHHHHHHHHTTTS-EEEEE-SSSEEEEEETTEEEEEEHHHHHHH-STTHHHHHHHHH-

Nearest PDB structures (foldseek):
  1rxm-assembly1_A  TM=6.379E-01  e=6.415E-01  Archaeoglobus fulgidus
  6ap4-assembly1_A  TM=6.110E-01  e=4.802E+00  Acinetobacter baumannii
  7udt-assembly1_D  TM=4.172E-01  e=6.176E+00  Mus musculus

Sequence (92 aa):
MFCKNLNEGVVVLNTSGINRSYMAKNLKSEEFINRVVDILSREFENNEVKLEKRDKNNFKISLDKYEVKMTKGLLDKLKSPYGIDKFILEEL

Organism: NCBI:txid52704